Protein AF-W1XQR6-F1 (afdb_monomer_lite)

Secondary structure (DSSP, 8-state):
-GGGGTPPP---SSHHHHHHHHHH-TT---EEEEHHHHHHHHHHHHHHH-TT--EEEEE-TT----GGGGGS---EEEEE--TTTHHHHHHHHHHHHHHHHHHHS-HHHHHHHHH-

Sequence (116 aa):
DVGKQGFQIIWPQNSVDLLKFIEHNPRICGVIFDWDEYSLDLCSDINQLNEYLPLYAFINTHSTMDVSVQDMRMALWFFEYALGQAEDIAIRMRQYTNEYLDNITPPFTKALFTYV

InterPro domains:
  IPR005308 Orn/Lys/Arg decarboxylase, N-terminal [PF03709] (4-100)

Radius of gyration: 15.05 Å; chains: 1; bounding box: 38×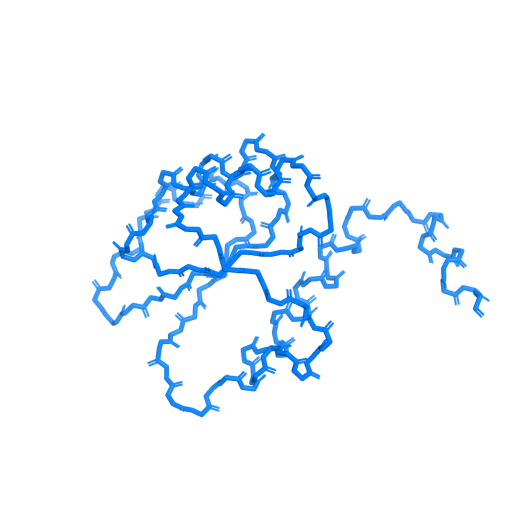32×38 Å

Foldseek 3Di:
DLVVVVDDDDDAPDLVRVLVCVQVPVPQQEDEDECVPPPDVSQVSVCVSPQLRAYEYEYEPPDDDDPVVVVRSHNYDYDYPDPPCVVVVSVVSVVSSVV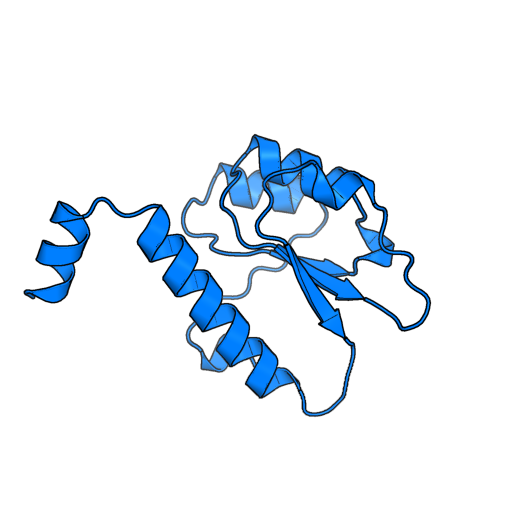SCVVPDDPVNVVVVVVD

Organism: NCBI:txid408170

Structure (mmCIF, N/CA/C/O backbone):
data_AF-W1XQR6-F1
#
_entry.id   AF-W1XQR6-F1
#
loop_
_atom_site.group_PDB
_atom_site.id
_atom_site.type_symbol
_atom_site.label_atom_id
_atom_site.label_alt_id
_atom_site.label_comp_id
_atom_site.label_asym_id
_atom_site.label_entity_id
_atom_site.label_seq_id
_atom_site.pdbx_PDB_ins_code
_atom_site.Cartn_x
_atom_site.Cartn_y
_atom_site.Cartn_z
_atom_site.occupancy
_atom_site.B_iso_or_equiv
_atom_site.auth_seq_id
_atom_site.auth_comp_id
_atom_site.auth_asym_id
_atom_site.auth_atom_id
_atom_site.pdbx_PDB_model_num
ATOM 1 N N . ASP A 1 1 ? 1.720 -13.902 -1.876 1.00 66.00 1 ASP A N 1
ATOM 2 C CA . ASP A 1 1 ? 0.547 -13.547 -2.705 1.00 66.00 1 ASP A CA 1
ATOM 3 C C . ASP A 1 1 ? -0.448 -12.790 -1.838 1.00 66.00 1 ASP A C 1
ATOM 5 O O . ASP A 1 1 ? -0.913 -13.329 -0.836 1.00 66.00 1 ASP A O 1
ATOM 9 N N . VAL A 1 2 ? -0.699 -11.528 -2.182 1.00 73.38 2 VAL A N 1
ATOM 10 C CA . VAL A 1 2 ? -1.478 -10.570 -1.383 1.00 73.38 2 VAL A CA 1
ATOM 11 C C . VAL A 1 2 ? -2.966 -10.949 -1.364 1.00 73.38 2 VAL A C 1
ATOM 13 O O . VAL A 1 2 ? -3.628 -10.786 -0.342 1.00 73.38 2 VAL A O 1
ATOM 16 N N . GLY A 1 3 ? -3.479 -11.593 -2.420 1.00 75.19 3 GLY A N 1
ATOM 17 C CA . GLY A 1 3 ? -4.870 -12.067 -2.459 1.00 75.19 3 GLY A CA 1
ATOM 18 C C . GLY A 1 3 ? -5.180 -13.130 -1.397 1.00 75.19 3 GLY A C 1
ATOM 19 O O . GLY A 1 3 ? -6.268 -13.155 -0.825 1.00 75.19 3 GLY A O 1
ATOM 20 N N . LYS A 1 4 ? -4.189 -13.955 -1.028 1.00 78.88 4 LYS A N 1
ATOM 21 C CA . LYS A 1 4 ? -4.325 -14.943 0.061 1.00 78.88 4 LYS A CA 1
ATOM 22 C C . LYS A 1 4 ? -4.448 -14.296 1.441 1.00 78.88 4 LYS A C 1
ATOM 24 O O . LYS A 1 4 ? -4.916 -14.933 2.379 1.00 78.88 4 LYS A O 1
ATOM 29 N N . GLN A 1 5 ? -4.053 -13.031 1.558 1.00 82.31 5 GLN A N 1
ATOM 30 C CA . GLN A 1 5 ? -4.204 -12.237 2.769 1.00 82.31 5 GLN A CA 1
ATOM 31 C C . GLN A 1 5 ? -5.567 -11.503 2.810 1.00 82.31 5 GLN A C 1
ATOM 33 O O . GLN A 1 5 ? -5.767 -10.629 3.651 1.00 82.31 5 GLN A O 1
ATOM 38 N N . GLY A 1 6 ? -6.529 -11.866 1.954 1.00 85.38 6 GLY A N 1
ATOM 39 C CA . GLY A 1 6 ? -7.888 -11.309 1.983 1.00 85.38 6 GLY A CA 1
ATOM 40 C C . GLY A 1 6 ? -8.003 -9.902 1.395 1.00 85.38 6 GLY A C 1
ATOM 41 O O . GLY A 1 6 ? -9.029 -9.252 1.574 1.00 85.38 6 GLY A O 1
ATOM 42 N N . PHE A 1 7 ? -6.972 -9.432 0.693 1.00 88.62 7 PHE A N 1
ATOM 43 C CA . PHE A 1 7 ? -7.015 -8.164 -0.023 1.00 88.62 7 PHE A CA 1
ATOM 44 C C . PHE A 1 7 ? -7.691 -8.319 -1.381 1.00 88.62 7 PHE A C 1
ATOM 46 O O . PHE A 1 7 ? -7.462 -9.289 -2.107 1.00 88.62 7 PHE A O 1
ATOM 53 N N . GLN A 1 8 ? -8.474 -7.309 -1.749 1.00 90.31 8 GLN A N 1
ATOM 54 C CA . GLN A 1 8 ? -8.964 -7.139 -3.107 1.00 90.31 8 GLN A CA 1
ATOM 55 C C . GLN A 1 8 ? -7.991 -6.246 -3.877 1.00 90.31 8 GLN A C 1
ATOM 57 O O . GLN A 1 8 ? -7.728 -5.117 -3.471 1.00 90.31 8 GLN A O 1
ATOM 62 N N . ILE A 1 9 ? -7.472 -6.754 -4.994 1.00 91.00 9 ILE A N 1
ATOM 63 C CA . ILE A 1 9 ? -6.536 -6.019 -5.848 1.00 91.00 9 ILE A CA 1
ATOM 64 C C . ILE A 1 9 ? -7.330 -5.267 -6.917 1.00 91.00 9 ILE A C 1
ATOM 66 O O . ILE A 1 9 ? -8.188 -5.848 -7.584 1.00 91.00 9 ILE A O 1
ATOM 70 N N . ILE A 1 10 ? -7.032 -3.979 -7.074 1.00 91.75 10 ILE A N 1
ATOM 71 C CA . ILE A 1 10 ? -7.578 -3.111 -8.119 1.00 91.75 10 ILE A CA 1
ATOM 72 C C . ILE A 1 10 ? -6.406 -2.662 -8.988 1.00 91.75 10 ILE A C 1
ATOM 74 O O . ILE A 1 10 ? -5.371 -2.262 -8.462 1.00 91.75 10 ILE A O 1
ATOM 78 N N . TRP A 1 11 ? -6.576 -2.740 -10.306 1.00 92.38 11 TRP A N 1
ATOM 79 C CA . TRP A 1 11 ? -5.560 -2.350 -11.281 1.00 92.38 11 TRP A CA 1
ATOM 80 C C . TRP A 1 11 ? -5.988 -1.048 -11.970 1.00 92.38 11 TRP A C 1
ATOM 82 O O . TRP A 1 11 ? -6.835 -1.103 -12.868 1.00 92.38 11 TRP A O 1
ATOM 92 N N . PRO A 1 12 ? -5.469 0.117 -11.542 1.00 92.06 12 PRO A N 1
ATOM 93 C CA . PRO A 1 12 ? -5.727 1.381 -12.223 1.00 92.06 12 PRO A CA 1
ATOM 94 C C . PRO A 1 12 ? -5.046 1.400 -13.596 1.00 92.06 12 PRO A C 1
ATOM 96 O O . PRO A 1 12 ? -4.008 0.770 -13.795 1.00 92.06 12 PRO A O 1
ATOM 99 N N . GLN A 1 13 ? -5.615 2.138 -14.549 1.00 90.00 13 GLN A N 1
ATOM 100 C CA . GLN A 1 13 ? -5.034 2.257 -15.896 1.00 90.00 13 GLN A CA 1
ATOM 101 C C . GLN A 1 13 ? -3.833 3.212 -15.951 1.00 90.00 13 GLN A C 1
ATOM 103 O O . GLN A 1 13 ? -2.989 3.093 -16.833 1.00 90.00 13 GLN A O 1
ATOM 108 N N . ASN A 1 14 ? -3.791 4.202 -15.059 1.00 88.94 14 ASN A N 1
ATOM 109 C CA . ASN A 1 14 ? -2.731 5.204 -14.956 1.00 88.94 14 ASN A CA 1
ATOM 110 C C . ASN A 1 14 ? -2.783 5.901 -13.583 1.00 88.94 14 ASN A C 1
ATOM 112 O O . ASN A 1 14 ? -3.688 5.651 -12.784 1.00 88.94 14 ASN A O 1
ATOM 116 N N . SER A 1 15 ? -1.837 6.809 -13.329 1.00 88.81 15 SER A N 1
ATOM 117 C CA . SER A 1 15 ? -1.774 7.605 -12.095 1.00 88.81 15 SER A CA 1
ATOM 118 C C . SER A 1 15 ? -3.042 8.429 -11.842 1.00 88.81 15 SER A C 1
ATOM 120 O O . SER A 1 15 ? -3.533 8.463 -10.721 1.00 88.81 15 SER A O 1
ATOM 122 N N . VAL A 1 16 ? -3.639 9.034 -12.874 1.00 91.06 16 VAL A N 1
ATOM 123 C CA . VAL A 1 16 ? -4.873 9.831 -12.733 1.00 91.06 16 VAL A CA 1
ATOM 124 C C . VAL A 1 16 ? -6.053 8.966 -12.281 1.00 91.06 16 VAL A C 1
ATOM 126 O O . VAL A 1 16 ? -6.858 9.384 -11.452 1.00 91.06 16 VAL A O 1
ATOM 129 N N . ASP A 1 17 ? -6.169 7.760 -12.827 1.00 93.12 17 ASP A N 1
ATOM 130 C CA . ASP A 1 17 ? -7.196 6.785 -12.462 1.00 93.12 17 ASP A CA 1
ATOM 131 C C . ASP A 1 17 ? -6.988 6.272 -11.030 1.00 93.12 17 ASP A C 1
ATOM 133 O O . ASP A 1 17 ? -7.929 6.231 -10.239 1.00 93.12 17 ASP A O 1
ATOM 137 N N . LEU A 1 18 ? -5.736 5.987 -10.655 1.00 92.38 18 LEU A N 1
ATOM 138 C CA . LEU A 1 18 ? -5.358 5.641 -9.284 1.00 92.38 18 LEU A CA 1
ATOM 139 C C . LEU A 1 18 ? -5.765 6.737 -8.287 1.00 92.38 18 LEU A C 1
ATOM 141 O O . LEU A 1 18 ? -6.395 6.433 -7.275 1.00 92.38 18 LEU A O 1
ATOM 145 N N . LEU A 1 19 ? -5.458 8.003 -8.578 1.00 92.50 19 LEU A N 1
ATOM 146 C CA . LEU A 1 19 ? -5.822 9.127 -7.710 1.00 92.50 19 LEU A CA 1
ATOM 147 C C . LEU A 1 19 ? -7.343 9.248 -7.558 1.00 92.50 19 LEU A C 1
ATOM 149 O O . LEU A 1 19 ? -7.837 9.392 -6.441 1.00 92.50 19 LEU A O 1
ATOM 153 N N . LYS A 1 20 ? -8.105 9.082 -8.648 1.00 93.44 20 LYS A N 1
ATOM 154 C CA . LYS A 1 20 ? -9.577 9.057 -8.590 1.00 93.44 20 LYS A CA 1
ATOM 155 C C . LYS A 1 20 ? -10.102 7.914 -7.733 1.00 93.44 20 LYS A C 1
ATOM 157 O O . LYS A 1 20 ? -11.065 8.110 -6.991 1.00 93.44 20 LYS A O 1
ATOM 162 N N . PHE A 1 21 ? -9.495 6.733 -7.827 1.00 93.00 21 PHE A N 1
ATOM 163 C CA . PHE A 1 21 ? -9.856 5.602 -6.982 1.00 93.00 21 PHE A CA 1
ATOM 164 C C . PHE A 1 21 ? -9.626 5.916 -5.506 1.00 93.00 21 PHE A C 1
ATOM 166 O O . PHE A 1 21 ? -10.524 5.668 -4.705 1.00 93.00 21 PHE A O 1
ATOM 173 N N . ILE A 1 22 ? -8.473 6.487 -5.151 1.00 91.75 22 ILE A N 1
ATOM 174 C CA . ILE A 1 22 ? -8.151 6.873 -3.769 1.00 91.75 22 ILE A CA 1
ATOM 175 C C . ILE A 1 22 ? -9.145 7.924 -3.257 1.00 91.75 22 ILE A C 1
ATOM 177 O O . ILE A 1 22 ? -9.656 7.792 -2.148 1.00 91.75 22 ILE A O 1
ATOM 181 N N . GLU A 1 23 ? -9.480 8.915 -4.082 1.00 92.19 23 GLU A N 1
ATOM 182 C CA . GLU A 1 23 ? -10.422 9.984 -3.736 1.00 92.19 23 GLU A CA 1
ATOM 183 C C . GLU A 1 23 ? -11.855 9.467 -3.506 1.00 92.19 23 GLU A C 1
ATOM 185 O O . GLU A 1 23 ? -12.527 9.877 -2.560 1.00 92.19 23 GLU A O 1
ATOM 190 N N . HIS A 1 24 ? -12.337 8.543 -4.344 1.00 92.06 24 HIS A N 1
ATOM 191 C CA . HIS A 1 24 ? -13.732 8.084 -4.311 1.00 92.06 24 HIS A CA 1
ATOM 192 C C . HIS A 1 24 ? -13.949 6.812 -3.481 1.00 92.06 24 HIS A C 1
ATOM 194 O O . HIS A 1 24 ? -15.095 6.451 -3.196 1.00 92.06 24 HIS A O 1
ATOM 200 N N . ASN A 1 25 ? -12.881 6.106 -3.102 1.00 90.38 25 ASN A N 1
ATOM 201 C CA . ASN A 1 25 ? -12.965 4.843 -2.382 1.00 90.38 25 ASN A CA 1
ATOM 202 C C . ASN A 1 25 ? -12.083 4.845 -1.121 1.00 90.38 25 ASN A C 1
ATOM 204 O O . ASN A 1 25 ? -10.939 4.388 -1.163 1.00 90.38 25 ASN A O 1
ATOM 208 N N . PRO A 1 26 ? -12.638 5.225 0.046 1.00 86.06 26 PRO A N 1
ATOM 209 C CA . PRO A 1 26 ? -11.893 5.254 1.306 1.00 86.06 26 PRO A CA 1
ATOM 210 C C . PRO A 1 26 ? -11.499 3.859 1.823 1.00 86.06 26 PRO A C 1
ATOM 212 O O . PRO A 1 26 ? -10.832 3.752 2.846 1.00 86.06 26 PRO A O 1
ATOM 215 N N . ARG A 1 27 ? -11.921 2.770 1.160 1.00 89.44 27 ARG A N 1
ATOM 216 C CA . ARG A 1 27 ? -11.496 1.401 1.506 1.00 89.44 27 ARG A CA 1
ATOM 217 C C . ARG A 1 27 ? -10.131 1.039 0.929 1.00 89.44 27 ARG A C 1
ATOM 219 O O . ARG A 1 27 ? -9.617 -0.029 1.250 1.00 89.44 27 ARG A O 1
ATOM 226 N N . ILE A 1 28 ? -9.566 1.876 0.060 1.00 91.94 28 ILE A N 1
ATOM 227 C CA . ILE A 1 28 ? -8.208 1.674 -0.437 1.00 91.94 28 ILE A CA 1
ATOM 228 C C . ILE A 1 28 ? -7.245 1.906 0.721 1.00 91.94 28 ILE A C 1
ATOM 230 O O . ILE A 1 28 ? -7.185 2.989 1.291 1.00 91.94 28 ILE A O 1
ATOM 234 N N . CYS A 1 29 ? -6.518 0.852 1.076 1.00 91.44 29 CYS A N 1
ATOM 235 C CA . CYS A 1 29 ? -5.687 0.801 2.274 1.00 91.44 29 CYS A CA 1
ATOM 236 C C . CYS A 1 29 ? -4.185 0.707 1.971 1.00 91.44 29 CYS A C 1
ATOM 238 O O . CYS A 1 29 ? -3.386 0.523 2.885 1.00 91.44 29 CYS A O 1
ATOM 240 N N . GLY A 1 30 ? -3.808 0.794 0.697 1.00 91.94 30 GLY A N 1
ATOM 241 C CA . GLY A 1 30 ? -2.419 0.879 0.274 1.00 91.94 30 GLY A CA 1
ATOM 242 C C . GLY A 1 30 ? -2.273 0.883 -1.242 1.00 91.94 30 GLY A C 1
ATOM 243 O O . GLY A 1 30 ? -3.175 0.455 -1.966 1.00 91.94 30 GLY A O 1
ATOM 244 N N . VAL A 1 31 ? -1.128 1.370 -1.713 1.00 93.19 31 VAL A N 1
ATOM 245 C CA . VAL A 1 31 ? -0.781 1.455 -3.139 1.00 93.19 31 VAL A CA 1
ATOM 246 C C . VAL A 1 31 ? 0.540 0.737 -3.368 1.00 93.19 31 VAL A C 1
ATOM 248 O O . VAL A 1 31 ? 1.484 0.934 -2.610 1.00 93.19 31 VAL A O 1
ATOM 251 N N . ILE A 1 32 ? 0.604 -0.087 -4.412 1.00 92.31 32 ILE A N 1
ATOM 252 C CA . ILE A 1 32 ? 1.826 -0.771 -4.841 1.00 92.31 32 ILE A CA 1
ATOM 253 C C . ILE A 1 32 ? 2.247 -0.189 -6.186 1.00 92.31 32 ILE A C 1
ATOM 255 O O . ILE A 1 32 ? 1.422 -0.132 -7.097 1.00 92.31 32 ILE A O 1
ATOM 259 N N . PHE A 1 33 ? 3.505 0.222 -6.317 1.00 91.06 33 PHE A N 1
ATOM 260 C CA . PHE A 1 33 ? 4.034 0.773 -7.564 1.00 91.06 33 PHE A CA 1
ATOM 261 C C . PHE A 1 33 ? 5.538 0.525 -7.708 1.00 91.06 33 PHE A C 1
ATOM 263 O O . PHE A 1 33 ? 6.234 0.234 -6.733 1.00 91.06 33 PHE A O 1
ATOM 270 N N . ASP A 1 34 ? 6.024 0.639 -8.941 1.00 88.88 34 ASP A N 1
ATOM 271 C CA . ASP A 1 34 ? 7.452 0.644 -9.242 1.00 88.88 34 ASP A CA 1
ATOM 272 C C . ASP A 1 34 ? 8.036 2.041 -8.985 1.00 88.88 34 ASP A C 1
ATOM 274 O O . ASP A 1 34 ? 7.531 3.041 -9.510 1.00 88.88 34 ASP A O 1
ATOM 278 N N . TRP A 1 35 ? 9.076 2.108 -8.150 1.00 85.94 35 TRP A N 1
ATOM 279 C CA . TRP A 1 35 ? 9.701 3.366 -7.744 1.00 85.94 35 TRP A CA 1
ATOM 280 C C . TRP A 1 35 ? 10.323 4.119 -8.921 1.00 85.94 35 TRP A C 1
ATOM 282 O O . TRP A 1 35 ? 10.215 5.344 -8.986 1.00 85.94 35 TRP A O 1
ATOM 292 N N . ASP A 1 36 ? 10.940 3.396 -9.857 1.00 82.69 36 ASP A N 1
ATOM 293 C CA . ASP A 1 36 ? 11.638 3.987 -10.996 1.00 82.69 36 ASP A CA 1
ATOM 294 C C . ASP A 1 36 ? 10.642 4.545 -12.032 1.00 82.69 36 ASP A C 1
ATOM 296 O O . ASP A 1 36 ? 10.971 5.484 -12.756 1.00 82.69 36 ASP A O 1
ATOM 300 N N . GLU A 1 37 ? 9.419 4.002 -12.097 1.00 83.62 37 GLU A N 1
ATOM 301 C CA . GLU A 1 37 ? 8.381 4.426 -13.049 1.00 83.62 37 GLU A CA 1
ATOM 302 C C . GLU A 1 37 ? 7.546 5.621 -12.558 1.00 83.62 37 GLU A C 1
ATOM 304 O O . GLU A 1 37 ? 7.297 6.549 -13.327 1.00 83.62 37 GLU A O 1
ATOM 309 N N . TYR A 1 38 ? 7.102 5.619 -11.295 1.00 79.44 38 TYR A N 1
ATOM 310 C CA . TYR A 1 38 ? 6.123 6.604 -10.799 1.00 79.44 38 TYR A CA 1
ATOM 311 C C . TYR A 1 38 ? 6.703 7.674 -9.861 1.00 79.44 38 TYR A C 1
ATOM 313 O O . TYR A 1 38 ? 6.056 8.702 -9.656 1.00 79.44 38 TYR A O 1
ATOM 321 N N . SER A 1 39 ? 7.933 7.476 -9.372 1.00 73.75 39 SER A N 1
ATOM 322 C CA . SER A 1 39 ? 8.766 8.430 -8.621 1.00 73.75 39 SER A CA 1
ATOM 323 C C . SER A 1 39 ? 8.034 9.284 -7.553 1.00 73.75 39 SER A C 1
ATOM 325 O O . SER A 1 39 ? 7.014 8.893 -6.981 1.00 73.75 39 SER A O 1
ATOM 327 N N . LEU A 1 40 ? 8.603 10.446 -7.219 1.00 77.75 40 LEU A N 1
ATOM 328 C CA . LEU A 1 40 ? 8.158 11.350 -6.152 1.00 77.75 40 LEU A CA 1
ATOM 329 C C . LEU A 1 40 ? 6.829 12.061 -6.436 1.00 77.75 40 LEU A C 1
ATOM 331 O O . LEU A 1 40 ? 6.085 12.340 -5.495 1.00 77.75 40 LEU A O 1
ATOM 335 N N . ASP A 1 41 ? 6.528 12.350 -7.702 1.00 82.88 41 ASP A N 1
ATOM 336 C CA . ASP A 1 41 ? 5.352 13.146 -8.075 1.00 82.88 41 ASP A CA 1
ATOM 337 C C . ASP A 1 41 ? 4.053 12.441 -7.658 1.00 82.88 41 ASP A C 1
ATOM 339 O O . ASP A 1 41 ? 3.201 13.038 -6.996 1.00 82.88 41 ASP A O 1
ATOM 343 N N . LEU A 1 42 ? 3.952 11.131 -7.926 1.00 86.12 42 LEU A N 1
ATOM 344 C CA . LEU A 1 42 ? 2.805 10.328 -7.497 1.00 86.12 42 LEU A CA 1
ATOM 345 C C . LEU A 1 42 ? 2.679 10.291 -5.968 1.00 86.12 42 LEU A C 1
ATOM 347 O O . LEU A 1 42 ? 1.572 10.339 -5.433 1.00 86.12 42 LEU A O 1
ATOM 351 N N . CYS A 1 43 ? 3.805 10.208 -5.259 1.00 86.06 43 CYS A N 1
ATOM 352 C CA . CYS A 1 43 ? 3.810 10.161 -3.800 1.00 86.06 43 CYS A CA 1
ATOM 353 C C . CYS A 1 43 ? 3.269 11.467 -3.205 1.00 86.06 43 CYS A C 1
ATOM 355 O O . CYS A 1 43 ? 2.451 11.430 -2.287 1.00 86.06 43 CYS A O 1
ATOM 357 N N . SER A 1 44 ? 3.672 12.611 -3.764 1.00 85.56 44 SER A N 1
ATOM 358 C CA . SER A 1 44 ? 3.175 13.931 -3.367 1.00 85.56 44 SER A CA 1
ATOM 359 C C . SER A 1 44 ? 1.666 14.063 -3.595 1.00 85.56 44 SER A C 1
ATOM 361 O O . SER A 1 44 ? 0.947 14.492 -2.690 1.00 85.56 44 SER A O 1
ATOM 363 N N . ASP A 1 45 ? 1.172 13.652 -4.765 1.00 89.94 45 ASP A N 1
ATOM 364 C CA . ASP A 1 45 ? -0.258 13.710 -5.091 1.00 89.94 45 ASP A CA 1
ATOM 365 C C . ASP A 1 45 ? -1.094 12.819 -4.161 1.00 89.94 45 ASP A C 1
ATOM 367 O O . ASP A 1 45 ? -2.142 13.236 -3.663 1.00 89.94 45 ASP A O 1
ATOM 371 N N . ILE A 1 46 ? -0.616 11.607 -3.857 1.00 90.00 46 ILE A N 1
ATOM 372 C CA . ILE A 1 46 ? -1.288 10.716 -2.903 1.00 90.00 46 ILE A CA 1
ATOM 373 C C . ILE A 1 46 ? -1.258 11.306 -1.491 1.00 90.00 46 ILE A C 1
ATOM 375 O O . ILE A 1 46 ? -2.274 11.269 -0.798 1.00 90.00 46 ILE A O 1
ATOM 379 N N . ASN A 1 47 ? -0.132 11.879 -1.068 1.00 86.62 47 ASN A N 1
ATOM 380 C CA . ASN A 1 47 ? 0.011 12.468 0.260 1.00 86.62 47 ASN A CA 1
ATOM 381 C C . ASN A 1 47 ? -0.948 13.653 0.474 1.00 86.62 47 ASN A C 1
ATOM 383 O O . ASN A 1 47 ? -1.474 13.817 1.570 1.00 86.62 47 ASN A O 1
ATOM 387 N N . GLN A 1 48 ? -1.242 14.437 -0.571 1.00 87.88 48 GLN A N 1
ATOM 388 C CA . GLN A 1 48 ? -2.263 15.495 -0.511 1.00 87.88 48 GLN A CA 1
ATOM 389 C C . GLN A 1 48 ? -3.683 14.949 -0.290 1.00 87.88 48 GLN A C 1
ATOM 391 O O . GLN A 1 48 ? -4.514 15.637 0.303 1.00 87.88 48 GLN A O 1
ATOM 396 N N . LEU A 1 49 ? -3.970 13.728 -0.753 1.00 88.75 49 LEU A N 1
ATOM 397 C CA . LEU A 1 49 ? -5.266 13.072 -0.561 1.00 88.75 49 LEU A CA 1
ATOM 398 C C . LEU A 1 49 ? -5.351 12.336 0.782 1.00 88.75 49 LEU A C 1
ATOM 400 O O . LEU A 1 49 ? -6.389 12.370 1.444 1.00 88.75 49 LEU A O 1
ATOM 404 N N . ASN A 1 50 ? -4.286 11.633 1.172 1.00 87.06 50 ASN A N 1
ATOM 405 C CA . ASN A 1 50 ? -4.239 10.810 2.376 1.00 87.06 50 ASN A CA 1
ATOM 406 C C . ASN A 1 50 ? -2.793 10.626 2.867 1.00 87.06 50 ASN A C 1
ATOM 408 O O . ASN A 1 50 ? -2.090 9.713 2.434 1.00 87.06 50 ASN A O 1
ATOM 412 N N . GLU A 1 51 ? -2.383 11.459 3.827 1.00 86.25 51 GLU A N 1
ATOM 413 C CA . GLU A 1 51 ? -1.024 11.466 4.401 1.00 86.25 51 GLU A CA 1
ATOM 414 C C . GLU A 1 51 ? -0.630 10.146 5.083 1.00 86.25 51 GLU A C 1
ATOM 416 O O . 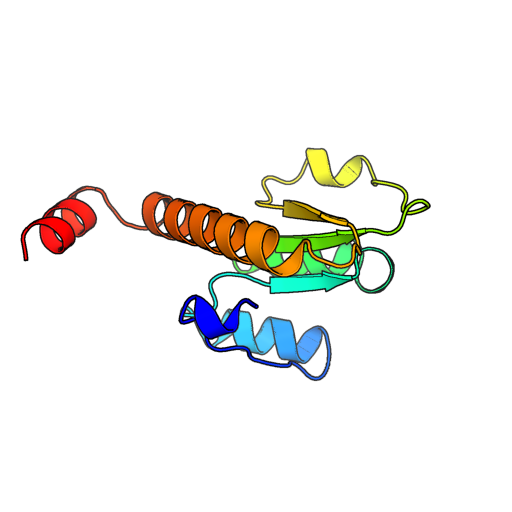GLU A 1 51 ? 0.543 9.793 5.175 1.00 86.25 51 GLU A O 1
ATOM 421 N N . TYR A 1 52 ? -1.616 9.395 5.572 1.00 87.38 52 TYR A N 1
ATOM 422 C CA . TYR A 1 52 ? -1.385 8.161 6.317 1.00 87.38 52 TYR A CA 1
ATOM 423 C C . TYR A 1 52 ? -1.407 6.912 5.428 1.00 87.38 52 TYR A C 1
ATOM 425 O O . TYR A 1 52 ? -1.137 5.821 5.931 1.00 87.38 52 TYR A O 1
ATOM 433 N N . LEU A 1 53 ? -1.751 7.038 4.138 1.00 90.56 53 LEU A N 1
ATOM 434 C CA . LEU A 1 53 ? -1.915 5.889 3.251 1.00 90.56 53 LEU A CA 1
ATOM 435 C C . LEU A 1 53 ? -0.577 5.149 3.068 1.00 90.56 53 LEU A C 1
ATOM 437 O O . LEU A 1 53 ? 0.394 5.756 2.615 1.00 90.56 53 LEU A O 1
ATOM 441 N N . PRO A 1 54 ? -0.514 3.836 3.358 1.00 91.94 54 PRO A N 1
ATOM 442 C CA . PRO A 1 54 ? 0.688 3.049 3.121 1.00 91.94 54 PRO A CA 1
ATOM 443 C C . PRO A 1 54 ? 1.041 2.975 1.632 1.00 91.94 54 PRO A C 1
ATOM 445 O O . PRO A 1 54 ? 0.244 2.528 0.801 1.00 91.94 54 PRO A O 1
ATOM 448 N N . LEU A 1 55 ? 2.267 3.365 1.306 1.00 91.44 55 LEU A N 1
ATOM 449 C CA . LEU A 1 55 ? 2.843 3.289 -0.028 1.00 91.44 55 LEU A CA 1
ATOM 450 C C . LEU A 1 55 ? 3.888 2.175 -0.057 1.00 91.44 55 LEU A C 1
ATOM 452 O O . LEU A 1 55 ? 4.804 2.149 0.761 1.00 91.44 55 LEU A O 1
ATOM 456 N N . TYR A 1 56 ? 3.754 1.246 -0.996 1.00 91.69 56 TYR A N 1
ATOM 457 C CA . TYR A 1 56 ? 4.645 0.104 -1.163 1.00 91.69 56 TYR A CA 1
ATOM 458 C C . TYR A 1 56 ? 5.389 0.241 -2.493 1.00 91.69 56 TYR A C 1
ATOM 460 O O . TYR A 1 56 ? 4.877 -0.130 -3.551 1.00 91.69 56 TYR A O 1
ATOM 468 N N . ALA A 1 57 ? 6.594 0.794 -2.429 1.00 89.62 57 ALA A N 1
ATOM 469 C CA . ALA A 1 57 ? 7.435 1.036 -3.589 1.00 89.62 57 ALA A CA 1
ATOM 470 C C . ALA A 1 57 ? 8.386 -0.138 -3.820 1.00 89.62 57 ALA A C 1
ATOM 472 O O . ALA A 1 57 ? 9.110 -0.555 -2.913 1.00 89.62 57 ALA A O 1
ATOM 473 N N . PHE A 1 58 ? 8.413 -0.657 -5.041 1.00 89.31 58 PHE A N 1
ATOM 474 C CA . PHE A 1 58 ? 9.402 -1.647 -5.443 1.00 89.31 58 PHE A CA 1
ATOM 475 C C . PHE A 1 58 ? 10.609 -0.964 -6.084 1.00 89.31 58 PHE A C 1
ATOM 477 O O . PHE A 1 58 ? 10.448 -0.157 -6.996 1.00 89.31 58 PHE A O 1
ATOM 484 N N . ILE A 1 59 ? 11.805 -1.283 -5.592 1.00 87.50 59 ILE A N 1
ATOM 485 C CA . ILE A 1 59 ? 13.078 -0.722 -6.055 1.00 87.50 59 ILE A CA 1
ATOM 486 C C . ILE A 1 59 ? 13.937 -1.786 -6.732 1.00 87.50 59 ILE A C 1
ATOM 488 O O . ILE A 1 59 ? 13.935 -2.965 -6.359 1.00 87.50 59 ILE A O 1
ATOM 492 N N . ASN A 1 60 ? 14.721 -1.339 -7.705 1.00 80.19 60 ASN A N 1
ATOM 493 C CA . ASN A 1 60 ? 15.790 -2.109 -8.315 1.00 80.19 60 ASN A CA 1
ATOM 494 C C . ASN A 1 60 ? 17.126 -1.809 -7.620 1.00 80.19 60 ASN A C 1
ATOM 496 O O . ASN A 1 60 ? 17.301 -0.795 -6.948 1.00 80.19 60 ASN A O 1
ATOM 500 N N . THR A 1 61 ? 18.129 -2.663 -7.830 1.00 68.44 61 THR A N 1
ATOM 501 C CA . THR A 1 61 ? 19.471 -2.518 -7.225 1.00 68.44 61 THR A CA 1
ATOM 502 C C . THR A 1 61 ? 20.216 -1.236 -7.623 1.00 68.44 61 THR A C 1
ATOM 504 O O . THR A 1 61 ? 21.256 -0.928 -7.046 1.00 68.44 61 THR A O 1
ATOM 507 N N . HIS A 1 62 ? 19.719 -0.507 -8.624 1.00 65.12 62 HIS A N 1
ATOM 508 C CA . HIS A 1 62 ? 20.283 0.754 -9.109 1.00 65.12 62 HIS A CA 1
ATOM 509 C C . HIS A 1 62 ? 19.394 1.972 -8.827 1.00 65.12 62 HIS A C 1
ATOM 511 O O . HIS A 1 62 ? 19.771 3.079 -9.209 1.00 65.12 62 HIS A O 1
ATOM 517 N N . SER A 1 63 ? 18.245 1.791 -8.171 1.00 64.00 63 SER A N 1
ATOM 518 C CA . SER A 1 63 ? 17.335 2.887 -7.850 1.00 64.00 63 SER A CA 1
ATOM 519 C C . SER A 1 63 ? 17.996 3.843 -6.858 1.00 64.00 63 SER A C 1
ATOM 521 O O . SER A 1 63 ? 18.454 3.445 -5.783 1.00 64.00 63 SER A O 1
ATOM 523 N N . THR A 1 64 ? 18.061 5.124 -7.208 1.00 62.41 64 THR A N 1
ATOM 524 C CA . THR A 1 64 ? 18.523 6.172 -6.299 1.00 62.41 64 THR A CA 1
ATOM 525 C C . THR A 1 64 ? 17.382 6.556 -5.364 1.00 62.41 64 THR A C 1
ATOM 527 O O . THR A 1 64 ? 16.337 7.022 -5.814 1.00 62.41 64 THR A O 1
ATOM 530 N N . MET A 1 65 ? 17.569 6.365 -4.056 1.00 63.19 65 MET A N 1
ATOM 531 C CA . MET A 1 65 ? 16.648 6.917 -3.062 1.00 63.19 65 MET A CA 1
ATOM 532 C C . MET A 1 65 ? 16.846 8.432 -3.004 1.00 63.19 65 MET A C 1
ATOM 534 O O . MET A 1 65 ? 17.863 8.904 -2.490 1.00 63.19 65 MET A O 1
ATOM 538 N N . ASP A 1 66 ? 15.892 9.189 -3.538 1.00 61.19 66 ASP A N 1
ATOM 539 C CA . ASP A 1 66 ? 15.910 10.642 -3.418 1.00 61.19 66 ASP A CA 1
ATOM 540 C C . ASP A 1 66 ? 15.666 11.057 -1.961 1.00 61.19 66 ASP A C 1
ATOM 542 O O . ASP A 1 66 ? 14.674 10.697 -1.327 1.00 61.19 66 ASP A O 1
ATOM 546 N N . VAL A 1 67 ? 16.600 11.840 -1.419 1.00 52.84 67 VAL A N 1
ATOM 547 C CA . VAL A 1 67 ? 16.615 12.292 -0.016 1.00 52.84 67 VAL A CA 1
ATOM 548 C C . VAL A 1 67 ? 15.396 13.167 0.324 1.00 52.84 67 VAL A C 1
ATOM 550 O O . VAL A 1 67 ? 14.987 13.219 1.480 1.00 52.84 67 VAL A O 1
ATOM 553 N N . SER A 1 68 ? 14.752 13.785 -0.672 1.00 59.12 68 SER A N 1
ATOM 554 C CA . SER A 1 68 ? 13.535 14.599 -0.506 1.00 59.12 68 SER A CA 1
ATOM 555 C C . SER A 1 68 ? 12.327 13.821 0.032 1.00 59.12 68 SER A C 1
ATOM 557 O O . SER A 1 68 ? 11.403 14.429 0.569 1.00 59.12 68 SER A O 1
ATOM 559 N N . VAL A 1 69 ? 12.338 12.485 -0.048 1.00 56.94 69 VAL A N 1
ATOM 560 C CA . VAL A 1 69 ? 11.312 11.619 0.554 1.00 56.94 69 VAL A CA 1
ATOM 561 C C . VAL A 1 69 ? 11.341 11.691 2.087 1.00 56.94 69 VAL A C 1
ATOM 563 O O . VAL A 1 69 ? 10.300 11.530 2.717 1.00 56.94 69 VAL A O 1
ATOM 566 N N . GLN A 1 70 ? 12.502 11.960 2.701 1.00 55.25 70 GLN A N 1
ATOM 567 C CA . GLN A 1 70 ? 12.646 11.994 4.165 1.00 55.25 70 GLN A CA 1
ATOM 568 C 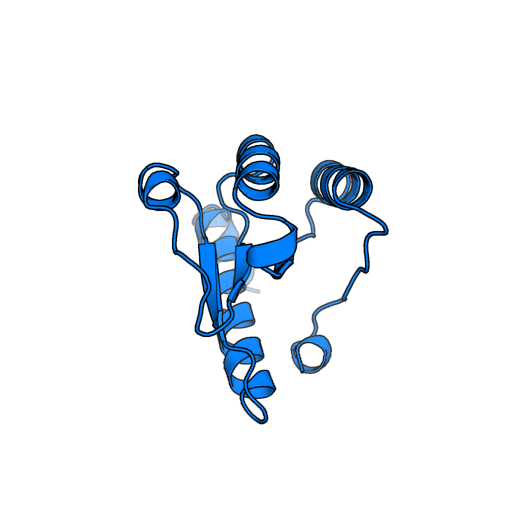C . GLN A 1 70 ? 11.930 13.181 4.821 1.00 55.25 70 GLN A C 1
ATOM 570 O O . GLN A 1 70 ? 11.557 13.086 5.990 1.00 55.25 70 GLN A O 1
ATOM 575 N N . ASP A 1 71 ? 11.722 14.275 4.085 1.00 56.88 71 ASP A N 1
ATOM 576 C CA . ASP A 1 71 ? 11.063 15.478 4.607 1.00 56.88 71 ASP A CA 1
ATOM 577 C C . ASP A 1 71 ? 9.528 15.381 4.563 1.00 56.88 71 ASP A C 1
ATOM 579 O O . ASP A 1 71 ? 8.832 16.135 5.251 1.00 56.88 71 ASP A O 1
ATOM 583 N N . MET A 1 72 ? 8.975 14.441 3.789 1.00 60.53 72 MET A N 1
ATOM 584 C CA . MET A 1 72 ? 7.536 14.199 3.731 1.00 60.53 72 MET A CA 1
ATOM 585 C C . MET A 1 72 ? 7.138 13.145 4.771 1.00 60.53 72 MET A C 1
ATOM 587 O O . MET A 1 72 ? 7.746 12.081 4.867 1.00 60.53 72 MET A O 1
ATOM 591 N N . ARG A 1 73 ? 6.084 13.413 5.553 1.00 64.62 73 ARG A N 1
ATOM 592 C CA . ARG A 1 73 ? 5.525 12.478 6.553 1.00 64.62 73 ARG A CA 1
ATOM 593 C C . ARG A 1 73 ? 4.749 11.326 5.894 1.00 64.62 73 ARG A C 1
ATOM 595 O O . ARG A 1 73 ? 3.605 11.079 6.251 1.00 64.62 73 ARG A O 1
ATOM 602 N N . MET A 1 74 ? 5.352 10.645 4.924 1.00 73.38 74 MET A N 1
ATOM 603 C CA . MET A 1 74 ? 4.715 9.573 4.161 1.00 73.38 74 MET A CA 1
ATOM 604 C C . MET A 1 74 ? 5.005 8.206 4.776 1.00 73.38 74 MET A C 1
ATOM 606 O O . MET A 1 74 ? 6.131 7.913 5.183 1.00 73.38 74 MET A O 1
ATOM 610 N N . ALA A 1 75 ? 4.003 7.330 4.770 1.00 81.81 75 ALA A N 1
ATOM 611 C CA . ALA A 1 75 ? 4.153 5.923 5.129 1.00 81.81 75 ALA A CA 1
ATOM 612 C C . ALA A 1 75 ? 4.696 5.101 3.939 1.00 81.81 75 ALA A C 1
ATOM 614 O O . ALA A 1 75 ? 3.999 4.234 3.410 1.00 81.81 75 ALA A O 1
ATOM 615 N N . LEU A 1 76 ? 5.923 5.398 3.493 1.00 85.38 76 LEU A N 1
ATOM 616 C CA . LEU A 1 76 ? 6.567 4.734 2.353 1.00 85.38 76 LEU A CA 1
ATOM 617 C C . LEU A 1 76 ? 7.442 3.551 2.791 1.00 85.38 76 LEU A C 1
ATOM 619 O O . LEU A 1 76 ? 8.361 3.698 3.596 1.00 85.38 76 LEU A O 1
ATOM 623 N N . TRP A 1 77 ? 7.190 2.388 2.197 1.00 88.06 77 TRP A N 1
ATOM 624 C CA . TRP A 1 77 ? 7.923 1.147 2.426 1.00 88.06 77 TRP A CA 1
ATOM 625 C C . TRP A 1 77 ? 8.540 0.644 1.129 1.00 88.06 77 TRP A C 1
ATOM 627 O O . TRP A 1 77 ? 7.853 0.517 0.116 1.00 88.06 77 TRP A O 1
ATOM 637 N N . PHE A 1 78 ? 9.825 0.304 1.188 1.00 86.94 78 PHE A N 1
ATOM 638 C CA . PHE A 1 78 ? 10.575 -0.195 0.043 1.00 86.94 78 PHE A CA 1
ATOM 639 C C . PHE A 1 78 ? 10.667 -1.721 0.052 1.00 86.94 78 PHE A C 1
ATOM 641 O O . PHE A 1 78 ? 10.959 -2.336 1.083 1.00 86.94 78 PHE A O 1
ATOM 648 N N . PHE A 1 79 ? 10.459 -2.324 -1.115 1.00 89.12 79 PHE A N 1
ATOM 649 C CA . PHE A 1 79 ? 10.627 -3.752 -1.356 1.00 89.12 79 PHE A CA 1
ATOM 650 C C . PHE A 1 79 ? 11.529 -3.996 -2.562 1.00 89.12 79 PHE A C 1
ATOM 652 O O . PHE A 1 79 ? 11.525 -3.234 -3.522 1.00 89.12 79 PHE A O 1
ATOM 659 N N . GLU A 1 80 ? 12.287 -5.085 -2.525 1.00 86.69 80 GLU A N 1
ATOM 660 C CA . GLU A 1 80 ? 13.120 -5.503 -3.650 1.00 86.69 80 GLU A CA 1
ATOM 661 C C . GLU A 1 80 ? 12.387 -6.530 -4.517 1.00 86.69 80 GLU A C 1
ATOM 663 O O . GLU A 1 80 ? 11.625 -7.374 -4.027 1.00 86.69 80 GLU A O 1
ATOM 668 N N . TYR A 1 81 ? 12.664 -6.507 -5.819 1.00 85.62 81 TYR A N 1
ATOM 669 C CA . TYR A 1 81 ? 12.212 -7.545 -6.739 1.00 85.62 81 TYR A CA 1
ATOM 670 C C . TYR A 1 81 ? 13.007 -8.839 -6.536 1.00 85.62 81 TYR A C 1
ATOM 672 O O . TYR A 1 81 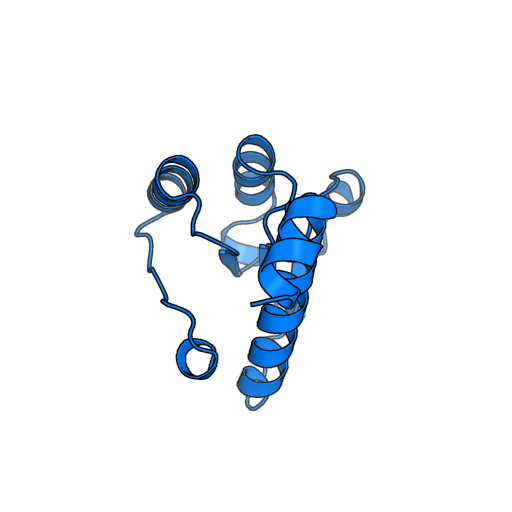? 14.066 -9.048 -7.126 1.00 85.62 81 TYR A O 1
ATOM 680 N N . ALA A 1 82 ? 12.471 -9.741 -5.714 1.00 85.62 82 ALA A N 1
ATOM 681 C CA . ALA A 1 82 ? 13.093 -11.027 -5.431 1.00 85.62 82 ALA A CA 1
ATOM 682 C C . ALA A 1 82 ? 12.104 -12.196 -5.511 1.00 85.62 82 ALA A C 1
ATOM 684 O O . ALA A 1 82 ? 10.982 -12.155 -4.995 1.00 85.62 82 ALA A O 1
ATOM 685 N N . LEU A 1 83 ? 12.550 -13.292 -6.131 1.00 86.31 83 LEU A N 1
ATOM 686 C CA . LEU A 1 83 ? 11.787 -14.537 -6.184 1.00 86.31 83 LEU A CA 1
ATOM 687 C C . LEU A 1 83 ? 11.671 -15.151 -4.782 1.00 86.31 83 LEU A C 1
ATOM 689 O O . LEU A 1 83 ? 12.641 -15.207 -4.032 1.00 86.31 83 LEU A O 1
ATOM 693 N N . GLY A 1 84 ? 10.474 -15.631 -4.437 1.00 87.50 84 GLY A N 1
ATOM 694 C CA . GLY A 1 84 ? 10.201 -16.290 -3.155 1.00 87.50 84 GLY A CA 1
ATOM 695 C C . GLY A 1 84 ? 9.854 -15.356 -1.990 1.00 87.50 84 GLY A C 1
ATOM 696 O O . GLY A 1 84 ? 9.342 -15.840 -0.990 1.00 87.50 84 GLY A O 1
ATOM 697 N N . GLN A 1 85 ? 10.021 -14.035 -2.122 1.00 87.75 85 GLN A N 1
ATOM 698 C CA . GLN A 1 85 ? 9.711 -13.084 -1.038 1.00 87.75 85 GLN A CA 1
ATOM 699 C C . GLN A 1 85 ? 8.241 -12.632 -0.997 1.00 87.75 85 GLN A C 1
ATOM 701 O O . GLN A 1 85 ? 7.813 -11.945 -0.074 1.00 87.75 85 GLN A O 1
ATOM 706 N N . ALA A 1 86 ? 7.428 -13.024 -1.981 1.00 87.31 86 ALA A N 1
ATOM 707 C CA . ALA A 1 86 ? 6.049 -12.548 -2.120 1.00 87.31 86 ALA A CA 1
ATOM 708 C C . ALA A 1 86 ? 5.112 -12.941 -0.959 1.00 87.31 86 ALA A C 1
ATOM 710 O O . ALA A 1 86 ? 4.009 -12.397 -0.849 1.00 87.31 86 ALA A O 1
ATOM 711 N N . GLU A 1 87 ? 5.473 -13.934 -0.147 1.00 88.81 87 GLU A N 1
ATOM 712 C CA . GLU A 1 87 ? 4.723 -14.290 1.062 1.00 88.81 87 GLU A CA 1
ATOM 713 C C . GLU A 1 87 ? 5.080 -13.364 2.224 1.00 88.81 87 GLU A C 1
ATOM 715 O O . GLU A 1 87 ? 4.186 -12.734 2.788 1.00 88.81 87 GLU A O 1
ATOM 720 N N . ASP A 1 88 ? 6.373 -13.184 2.488 1.00 89.19 88 ASP A N 1
ATOM 721 C CA . ASP A 1 88 ? 6.869 -12.280 3.527 1.00 89.19 88 ASP A CA 1
ATOM 722 C C . ASP A 1 88 ? 6.440 -10.831 3.276 1.00 89.19 88 ASP A C 1
ATOM 724 O O . ASP A 1 88 ? 5.967 -10.151 4.188 1.00 89.19 88 ASP A O 1
ATOM 728 N N . ILE A 1 89 ? 6.523 -10.370 2.022 1.00 90.62 89 ILE A N 1
ATOM 729 C CA . ILE A 1 89 ? 6.058 -9.037 1.615 1.00 90.62 89 ILE A CA 1
ATOM 730 C C . ILE A 1 89 ? 4.558 -8.889 1.890 1.00 90.62 89 ILE A C 1
ATOM 732 O O . ILE A 1 89 ? 4.133 -7.884 2.452 1.00 90.62 89 ILE A O 1
ATOM 736 N N . ALA A 1 90 ? 3.748 -9.901 1.565 1.00 89.12 90 ALA A N 1
ATOM 737 C CA . ALA A 1 90 ? 2.306 -9.847 1.797 1.00 89.12 90 ALA A CA 1
ATOM 738 C C . ALA A 1 90 ? 1.954 -9.812 3.297 1.00 89.12 90 ALA A C 1
ATOM 740 O O . ALA A 1 90 ? 1.019 -9.114 3.694 1.00 89.12 90 ALA A O 1
ATOM 741 N N . ILE A 1 91 ? 2.704 -10.535 4.136 1.00 90.75 91 ILE A N 1
ATOM 742 C CA . ILE A 1 91 ? 2.557 -10.492 5.599 1.00 90.75 91 ILE A CA 1
ATOM 743 C C . ILE A 1 91 ? 2.912 -9.100 6.127 1.00 90.75 91 ILE A C 1
ATOM 745 O O . ILE A 1 91 ? 2.153 -8.541 6.919 1.00 90.75 91 ILE A O 1
ATOM 749 N N . ARG A 1 92 ? 4.021 -8.516 5.660 1.00 90.56 92 ARG A N 1
ATOM 750 C CA . ARG A 1 92 ? 4.432 -7.155 6.037 1.00 90.56 92 ARG A CA 1
ATOM 751 C C . ARG A 1 92 ? 3.406 -6.111 5.614 1.00 90.56 92 ARG A C 1
ATOM 753 O O . ARG A 1 92 ? 3.004 -5.302 6.440 1.00 90.56 92 ARG A O 1
ATOM 760 N 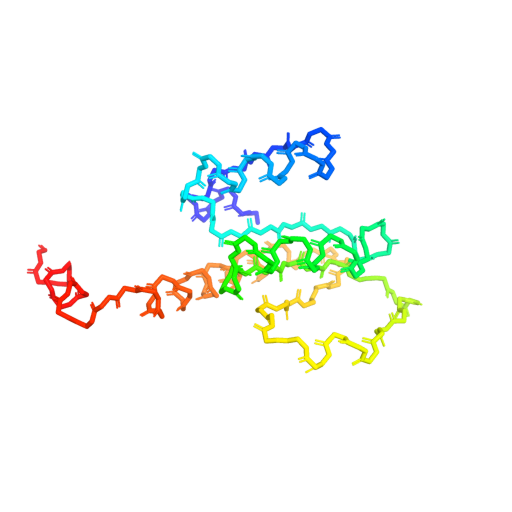N . MET A 1 93 ? 2.917 -6.170 4.374 1.00 91.12 93 MET A N 1
ATOM 761 C CA . MET A 1 93 ? 1.850 -5.285 3.893 1.00 91.12 93 MET A CA 1
ATOM 762 C C . MET A 1 93 ? 0.638 -5.337 4.824 1.00 91.12 93 MET A C 1
ATOM 764 O O . MET A 1 93 ? 0.181 -4.296 5.280 1.00 91.12 93 MET A O 1
ATOM 768 N N . ARG A 1 94 ? 0.187 -6.537 5.213 1.00 90.38 94 ARG A N 1
ATOM 769 C CA . ARG A 1 94 ? -0.909 -6.690 6.180 1.00 90.38 94 ARG A CA 1
ATOM 770 C C . ARG A 1 94 ? -0.603 -6.053 7.535 1.00 90.38 94 ARG A C 1
ATOM 772 O O . ARG A 1 94 ? -1.477 -5.399 8.094 1.00 90.38 94 ARG A O 1
ATOM 779 N N . GLN A 1 95 ? 0.599 -6.248 8.071 1.00 89.81 95 GLN A N 1
ATOM 780 C CA . GLN A 1 95 ? 0.997 -5.632 9.340 1.00 89.81 95 GLN A CA 1
ATOM 781 C C . GLN A 1 95 ? 0.921 -4.103 9.259 1.00 89.81 95 GLN A C 1
ATOM 783 O O . GLN A 1 95 ? 0.294 -3.487 10.116 1.00 89.81 95 GLN A O 1
ATOM 788 N N . TYR A 1 96 ? 1.454 -3.509 8.191 1.00 89.62 96 TYR A N 1
ATOM 789 C CA . TYR A 1 96 ? 1.401 -2.062 7.977 1.00 89.62 96 TYR A CA 1
ATOM 790 C C . TYR A 1 96 ? -0.018 -1.546 7.729 1.00 89.62 96 TYR A C 1
ATOM 792 O O . TYR A 1 96 ? -0.372 -0.473 8.205 1.00 89.62 96 TYR A O 1
ATOM 800 N N . THR A 1 97 ? -0.864 -2.306 7.029 1.00 89.00 97 THR A N 1
ATOM 801 C CA . THR A 1 97 ? -2.280 -1.949 6.876 1.00 89.00 97 THR A CA 1
ATOM 802 C C . THR A 1 97 ? -3.008 -1.959 8.221 1.00 89.00 97 THR A C 1
ATOM 804 O O . THR A 1 97 ? -3.821 -1.075 8.484 1.00 89.00 97 THR A O 1
ATOM 807 N N . ASN A 1 98 ? -2.719 -2.929 9.090 1.00 89.00 98 ASN A N 1
ATOM 808 C CA . ASN A 1 98 ? -3.303 -2.967 10.429 1.00 89.00 98 ASN A CA 1
ATOM 809 C C . ASN A 1 98 ? -2.835 -1.775 11.270 1.00 89.00 98 ASN A C 1
ATOM 811 O O . ASN A 1 98 ? -3.660 -1.143 11.919 1.00 89.00 98 ASN A O 1
ATOM 815 N N . GLU A 1 99 ? -1.550 -1.426 11.201 1.00 87.38 99 GLU A N 1
ATOM 816 C CA . GLU A 1 99 ? -1.000 -0.240 11.865 1.00 87.38 99 GLU A CA 1
ATOM 817 C C . GLU A 1 99 ? -1.654 1.053 11.353 1.00 87.38 99 GLU A C 1
ATOM 819 O O . GLU A 1 99 ? -2.041 1.915 12.140 1.00 87.38 99 GLU A O 1
ATOM 824 N N . TYR A 1 100 ? -1.864 1.164 10.039 1.00 87.31 100 TYR A N 1
ATOM 825 C CA . TYR A 1 100 ? -2.612 2.262 9.432 1.00 87.31 100 TYR A CA 1
ATOM 826 C C . TYR A 1 100 ? -4.036 2.361 9.993 1.00 87.31 100 TYR A C 1
ATOM 828 O O . TYR A 1 100 ? -4.429 3.421 10.483 1.00 87.31 100 TYR A O 1
ATOM 836 N N . LEU A 1 101 ? -4.790 1.256 9.980 1.00 86.69 101 LEU A N 1
ATOM 837 C CA . LEU A 1 101 ? -6.147 1.201 10.531 1.00 86.69 101 LEU A CA 1
ATOM 838 C C . LEU A 1 101 ? -6.158 1.574 12.014 1.00 86.69 101 LEU A C 1
ATOM 840 O O . LEU A 1 101 ? -7.037 2.307 12.468 1.00 86.69 101 LEU A O 1
ATOM 844 N N . ASP A 1 102 ? -5.162 1.111 12.760 1.00 86.62 102 ASP A N 1
ATOM 845 C CA . ASP A 1 102 ? -4.997 1.404 14.172 1.00 86.62 102 ASP A CA 1
ATOM 846 C C . ASP A 1 102 ? -4.714 2.880 14.454 1.00 86.62 102 ASP A C 1
ATOM 848 O O . ASP A 1 102 ? -5.180 3.376 15.485 1.00 86.62 102 ASP A O 1
ATOM 852 N N . ASN A 1 103 ? -3.991 3.559 13.563 1.00 85.44 103 ASN A N 1
ATOM 853 C CA . ASN A 1 103 ? -3.647 4.974 13.675 1.00 85.44 103 ASN A CA 1
ATOM 854 C C . ASN A 1 103 ? -4.819 5.892 13.309 1.00 85.44 103 ASN A C 1
ATOM 856 O O . ASN A 1 103 ? -5.003 6.927 13.948 1.00 85.44 103 ASN A O 1
ATOM 860 N N . ILE A 1 104 ? -5.636 5.516 12.319 1.00 85.19 104 ILE A N 1
ATOM 861 C CA . ILE A 1 104 ? -6.802 6.318 11.914 1.00 85.19 104 ILE A CA 1
ATOM 862 C C . ILE A 1 104 ? -8.048 6.047 12.772 1.00 85.19 104 ILE A C 1
ATOM 864 O O . ILE A 1 104 ? -8.957 6.876 12.815 1.00 85.19 104 ILE A O 1
ATOM 868 N N . THR A 1 105 ? -8.124 4.897 13.455 1.00 84.56 105 THR A N 1
ATOM 869 C CA . THR A 1 105 ? -9.295 4.519 14.260 1.00 84.56 105 THR A CA 1
ATOM 870 C C . THR A 1 105 ? -9.206 5.107 15.672 1.00 84.56 105 THR A C 1
ATOM 872 O O . THR A 1 105 ? -8.287 4.764 16.421 1.00 84.56 105 THR A O 1
ATOM 875 N N . PRO A 1 106 ? -10.190 5.916 16.114 1.00 85.00 106 PRO A N 1
ATOM 876 C CA . PRO A 1 106 ? -10.208 6.455 17.470 1.00 85.00 106 PRO A CA 1
ATOM 877 C C . PRO A 1 106 ? -10.194 5.352 18.545 1.00 85.00 106 PRO A C 1
ATOM 879 O O . PRO A 1 106 ? -10.816 4.299 18.362 1.00 85.00 106 PRO A O 1
ATOM 882 N N . PRO A 1 107 ? -9.571 5.594 19.714 1.00 81.44 107 PRO A N 1
ATOM 883 C CA . PRO A 1 107 ? -9.348 4.567 20.737 1.00 81.44 107 PRO A CA 1
ATOM 884 C C . PRO A 1 107 ? -10.647 3.951 21.276 1.00 81.44 107 PRO A C 1
ATOM 886 O O . PRO A 1 107 ? -10.696 2.756 21.558 1.00 81.44 107 PRO A O 1
ATOM 889 N N . PHE A 1 108 ? -11.717 4.745 21.374 1.00 80.31 108 PHE A N 1
ATOM 890 C CA . PHE A 1 108 ? -13.023 4.260 21.818 1.00 80.31 108 PHE A CA 1
ATOM 891 C C . PHE A 1 108 ? -13.661 3.299 20.805 1.00 80.31 108 PHE A C 1
ATOM 893 O O . PHE A 1 108 ? -14.119 2.221 21.176 1.00 80.31 108 PHE A O 1
ATOM 900 N N . THR A 1 109 ? -13.630 3.649 19.518 1.00 80.25 109 THR A N 1
ATOM 901 C CA . THR A 1 109 ? -14.152 2.803 18.436 1.00 80.25 109 THR A CA 1
ATOM 902 C C . THR A 1 109 ? -13.383 1.486 18.340 1.00 80.25 109 THR A C 1
ATOM 904 O O . THR A 1 109 ? -13.988 0.430 18.181 1.00 80.25 109 THR A O 1
ATOM 907 N N . LYS A 1 110 ? -12.057 1.530 18.516 1.00 79.38 110 LYS A N 1
ATOM 908 C CA . LYS A 1 110 ? -11.210 0.333 18.554 1.00 79.38 110 LYS A CA 1
ATOM 909 C C . LYS A 1 110 ? -11.613 -0.612 19.686 1.00 79.38 110 LYS A C 1
ATOM 911 O O . LYS A 1 110 ? -11.830 -1.794 19.448 1.00 79.38 110 LYS A O 1
ATOM 916 N N . ALA A 1 111 ? -11.776 -0.082 20.899 1.00 75.38 111 ALA A N 1
ATOM 917 C CA . ALA A 1 111 ? -12.199 -0.874 22.052 1.00 75.38 111 ALA A CA 1
ATOM 918 C C . ALA A 1 111 ? -13.581 -1.516 21.847 1.00 75.38 111 ALA A C 1
ATOM 920 O O . ALA A 1 111 ? -13.785 -2.657 22.256 1.00 75.38 111 ALA A O 1
ATOM 921 N N . LEU A 1 112 ? -14.507 -0.812 21.184 1.00 79.81 112 LEU A N 1
ATOM 922 C CA . LEU A 1 112 ? -15.812 -1.366 20.823 1.00 79.81 112 LEU A CA 1
ATOM 923 C C . LEU A 1 112 ? -15.693 -2.516 19.820 1.00 79.81 112 LEU A C 1
ATOM 925 O O . LEU A 1 112 ? -16.317 -3.547 20.037 1.00 79.81 112 LEU A O 1
ATOM 929 N N . PHE A 1 113 ? -14.890 -2.378 18.762 1.00 79.31 113 PHE A N 1
ATOM 930 C CA . PHE A 1 113 ? -14.713 -3.455 17.782 1.00 79.31 113 PHE A CA 1
ATOM 931 C C . PHE A 1 113 ? -14.026 -4.697 18.360 1.00 79.31 113 PHE A C 1
ATOM 933 O O . PHE A 1 113 ? -14.356 -5.798 17.941 1.00 79.31 113 PHE A O 1
ATOM 940 N N . THR A 1 114 ? -13.126 -4.546 19.335 1.00 75.50 114 THR A N 1
ATOM 941 C CA . THR A 1 114 ? -12.484 -5.686 20.020 1.00 75.50 114 THR A CA 1
ATOM 942 C C . THR A 1 114 ? -13.416 -6.396 21.009 1.00 75.50 114 THR A C 1
ATOM 944 O O . THR A 1 114 ? -13.157 -7.536 21.384 1.00 75.50 114 THR A O 1
ATOM 947 N N . TYR A 1 115 ? -14.466 -5.721 21.484 1.00 72.25 115 TYR A N 1
ATOM 948 C CA . TYR A 1 115 ? -15.386 -6.272 22.481 1.00 72.25 115 TYR A CA 1
ATOM 949 C C . TYR A 1 115 ? -16.457 -7.205 21.884 1.00 72.25 115 TYR A C 1
ATOM 951 O O . TYR A 1 115 ? -17.025 -8.010 22.621 1.00 72.25 115 TYR A O 1
ATOM 959 N N . VAL A 1 116 ? -16.744 -7.079 20.583 1.00 58.16 116 VAL A N 1
ATOM 960 C CA . VAL A 1 116 ? -17.742 -7.882 19.846 1.00 58.16 116 VAL A CA 1
ATOM 961 C C . VAL A 1 116 ? -17.124 -9.185 19.350 1.00 58.16 116 VAL A C 1
ATOM 963 O O . VAL A 1 116 ? -17.811 -10.223 19.472 1.00 58.16 116 VAL A O 1
#

pLDDT: mean 83.47, std 10.01, range [52.84, 93.44]